Protein AF-D9R3U4-F1 (afdb_monomer_lite)

pLDDT: mean 89.49, std 8.17, range [50.75, 95.69]

Secondary structure (DSSP, 8-state):
-PPPHHHHHHHHHHHHHH---------HHHHHHHHHHHHHTT--HHHHHHHHHHHHHHHHH-

Foldseek 3Di:
DDDDPVRVVVVVVCCVPPPDDDDDDDDPVVVVVLQVVQVVVVHGSVRSVVVVVVVVVVVVVD

Organism: Lacrimispora saccharolytica (strain ATCC 35040 / DSM 2544 / NRCC 2533 / WM1) (NCBI:txid610130)

Radius of gyration: 16.14 Å; chains: 1; bounding box: 32×40×34 Å

Structure (mmCIF, N/CA/C/O backbone):
data_AF-D9R3U4-F1
#
_entry.id   AF-D9R3U4-F1
#
loop_
_atom_site.group_PDB
_atom_site.id
_atom_site.type_symbol
_atom_site.label_atom_id
_atom_site.label_alt_id
_atom_site.label_comp_id
_atom_site.label_asym_id
_atom_site.label_entity_id
_atom_site.label_seq_id
_atom_site.pdbx_PDB_ins_code
_atom_site.Cartn_x
_atom_site.Cartn_y
_atom_site.Cartn_z
_atom_site.occupancy
_atom_site.B_iso_or_equiv
_atom_site.auth_seq_id
_atom_site.auth_comp_id
_atom_site.auth_asym_id
_atom_site.auth_atom_id
_atom_site.pdbx_PDB_model_num
ATOM 1 N N . MET A 1 1 ? 8.768 16.768 -20.428 1.00 50.75 1 MET A N 1
ATOM 2 C CA . MET A 1 1 ? 8.600 18.017 -19.656 1.00 50.75 1 MET A CA 1
ATOM 3 C C . MET A 1 1 ? 9.481 17.920 -18.426 1.00 50.75 1 MET A C 1
ATOM 5 O O . MET A 1 1 ? 9.273 17.019 -17.624 1.00 50.75 1 MET A O 1
ATOM 9 N N . SER A 1 2 ? 10.503 18.766 -18.323 1.00 63.06 2 SER A N 1
ATOM 10 C CA . SER A 1 2 ? 11.400 18.810 -17.165 1.00 63.06 2 SER A CA 1
ATOM 11 C C . SER A 1 2 ? 10.695 19.584 -16.054 1.00 63.06 2 SER A C 1
ATOM 13 O O . SER A 1 2 ? 10.338 20.742 -16.262 1.00 63.06 2 SER A O 1
ATOM 15 N N . ALA A 1 3 ? 10.425 18.946 -14.915 1.00 75.62 3 ALA A N 1
ATOM 16 C CA . ALA A 1 3 ? 9.837 19.633 -13.769 1.00 75.62 3 ALA A CA 1
ATOM 17 C C . ALA A 1 3 ? 10.748 20.795 -13.343 1.00 75.62 3 ALA A C 1
ATOM 19 O O . ALA A 1 3 ? 11.970 20.633 -13.298 1.00 75.62 3 ALA A O 1
ATOM 20 N N . SER A 1 4 ? 10.170 21.961 -13.043 1.00 85.81 4 SER A N 1
ATOM 21 C CA . SER A 1 4 ? 10.970 23.093 -12.567 1.00 85.81 4 SER A CA 1
ATOM 22 C C . SER A 1 4 ? 11.567 22.780 -11.194 1.00 85.81 4 SER A C 1
ATOM 24 O O . SER A 1 4 ? 10.996 22.014 -10.411 1.00 85.81 4 SER A O 1
ATOM 26 N N . GLU A 1 5 ? 12.696 23.400 -10.854 1.00 83.38 5 GLU A N 1
ATOM 27 C CA . GLU A 1 5 ? 13.321 23.227 -9.535 1.00 83.38 5 GLU A CA 1
ATOM 28 C C . GLU A 1 5 ? 12.345 23.515 -8.382 1.00 83.38 5 GLU A C 1
ATOM 30 O O . GLU A 1 5 ? 12.371 22.850 -7.344 1.00 83.38 5 GLU A O 1
ATOM 35 N N . SER A 1 6 ? 11.428 24.464 -8.584 1.00 84.69 6 SER A N 1
ATOM 36 C CA . SER A 1 6 ? 10.364 24.794 -7.635 1.00 84.69 6 SER A CA 1
ATOM 37 C C . SER A 1 6 ? 9.369 23.644 -7.448 1.00 84.69 6 SER A C 1
ATOM 39 O O . SER A 1 6 ? 8.979 23.357 -6.316 1.00 84.69 6 SER A O 1
ATOM 41 N N . GLN A 1 7 ? 8.990 22.940 -8.521 1.00 84.69 7 GLN A N 1
ATOM 42 C CA . GLN A 1 7 ? 8.107 21.768 -8.436 1.00 84.69 7 GLN A CA 1
ATOM 43 C C . GLN A 1 7 ? 8.779 20.603 -7.702 1.00 84.69 7 GLN A C 1
ATOM 45 O O . GLN A 1 7 ? 8.142 19.928 -6.887 1.00 84.69 7 GLN A O 1
ATOM 50 N N . ILE A 1 8 ? 10.077 20.400 -7.932 1.00 85.75 8 ILE A N 1
ATOM 51 C CA . ILE A 1 8 ? 10.863 19.371 -7.241 1.00 85.75 8 ILE A CA 1
ATOM 52 C C . ILE A 1 8 ? 10.924 19.679 -5.737 1.00 85.75 8 ILE A C 1
ATOM 54 O O . ILE A 1 8 ? 10.595 18.819 -4.917 1.00 85.75 8 ILE A O 1
ATOM 58 N N . LYS A 1 9 ? 11.250 20.924 -5.357 1.00 87.31 9 LYS A N 1
ATOM 59 C CA . LYS A 1 9 ? 11.282 21.364 -3.948 1.00 87.31 9 LYS A CA 1
ATOM 60 C C . LYS A 1 9 ? 9.926 21.203 -3.259 1.00 87.31 9 LYS A C 1
ATOM 62 O O . LYS A 1 9 ? 9.875 20.711 -2.131 1.00 87.31 9 LYS A O 1
ATOM 67 N N . ALA A 1 10 ? 8.834 21.572 -3.930 1.00 87.50 10 ALA A N 1
ATOM 68 C CA . ALA A 1 10 ? 7.481 21.416 -3.397 1.00 87.50 10 ALA A CA 1
ATOM 69 C C . ALA A 1 10 ? 7.126 19.940 -3.149 1.00 87.50 10 ALA A C 1
ATOM 71 O O . ALA A 1 10 ? 6.618 19.600 -2.079 1.00 87.50 10 ALA A O 1
ATOM 72 N N . THR A 1 11 ? 7.466 19.056 -4.091 1.00 85.88 11 THR A N 1
ATOM 73 C CA . THR A 1 11 ? 7.229 17.607 -3.974 1.00 85.88 11 THR A CA 1
ATOM 74 C C . THR A 1 11 ? 7.993 17.009 -2.792 1.00 85.88 11 THR A C 1
ATOM 76 O O . THR A 1 11 ? 7.424 16.266 -1.991 1.00 85.88 11 THR A O 1
ATOM 79 N N . ILE A 1 12 ? 9.269 17.378 -2.632 1.00 86.38 12 ILE A N 1
ATOM 80 C CA . ILE A 1 12 ? 10.108 16.918 -1.515 1.00 86.38 12 ILE A CA 1
ATOM 81 C C . ILE A 1 12 ? 9.550 17.413 -0.175 1.00 86.38 12 ILE A C 1
ATOM 83 O O . ILE A 1 12 ? 9.453 16.631 0.775 1.00 86.38 12 ILE A O 1
ATOM 87 N N . LYS A 1 13 ? 9.154 18.691 -0.088 1.00 90.56 13 LYS A N 1
ATOM 88 C CA . LYS A 1 13 ? 8.573 19.270 1.131 1.00 90.56 13 LYS A CA 1
ATOM 89 C C . LYS A 1 13 ? 7.293 18.540 1.536 1.00 90.56 13 LYS A C 1
ATOM 91 O O . LYS A 1 13 ? 7.177 18.115 2.682 1.00 90.56 13 LYS A O 1
ATOM 96 N N . TYR A 1 14 ? 6.378 18.332 0.590 1.00 87.31 14 TYR A N 1
ATOM 97 C CA . TYR A 1 14 ? 5.139 17.598 0.837 1.00 87.31 14 TYR A CA 1
ATOM 98 C C . TYR A 1 14 ? 5.412 16.172 1.324 1.00 87.31 14 TYR A C 1
ATOM 100 O O . TYR A 1 14 ? 4.855 15.747 2.336 1.00 87.31 14 TYR A O 1
ATOM 108 N N . ALA A 1 15 ? 6.319 15.451 0.659 1.00 85.81 15 ALA A N 1
ATOM 109 C CA . ALA A 1 15 ? 6.680 14.098 1.061 1.00 85.81 15 ALA A CA 1
ATOM 110 C C . ALA A 1 15 ? 7.238 14.046 2.493 1.00 85.81 15 ALA A C 1
ATOM 112 O O . ALA A 1 15 ? 6.885 13.149 3.252 1.00 85.81 15 ALA A O 1
ATOM 113 N N . LYS A 1 16 ? 8.061 15.024 2.890 1.00 87.06 16 LYS A N 1
ATOM 114 C CA . LYS A 1 16 ? 8.639 15.101 4.241 1.00 87.06 16 LYS A CA 1
ATOM 115 C C . LYS A 1 16 ? 7.606 15.451 5.317 1.00 87.06 16 LYS A C 1
ATOM 117 O O . LYS A 1 16 ? 7.672 14.910 6.418 1.00 87.06 16 LYS A O 1
ATOM 122 N N . GLU A 1 17 ? 6.693 16.374 5.026 1.00 91.44 17 GLU A N 1
ATOM 123 C CA . GLU A 1 17 ? 5.742 16.904 6.014 1.00 91.44 17 GLU A CA 1
ATOM 124 C C . GLU A 1 17 ? 4.482 16.049 6.164 1.00 91.44 17 GLU A C 1
ATOM 126 O O . GLU A 1 17 ? 3.891 16.019 7.242 1.00 91.44 17 GLU A O 1
ATOM 131 N N . LYS A 1 18 ? 4.043 15.380 5.092 1.00 89.81 18 LYS A N 1
ATOM 132 C CA . LYS A 1 18 ? 2.726 14.729 5.036 1.00 89.81 18 LYS A CA 1
ATOM 133 C C . LYS A 1 18 ? 2.783 13.213 4.915 1.00 89.81 18 LYS A C 1
ATOM 135 O O . LYS A 1 18 ? 1.774 12.567 5.178 1.00 89.81 18 LYS A O 1
ATOM 140 N N . LEU A 1 19 ? 3.925 12.633 4.539 1.00 88.50 19 LEU A N 1
ATOM 141 C CA . LEU A 1 19 ? 4.044 11.190 4.337 1.00 88.50 19 LEU A CA 1
ATOM 142 C C . LEU A 1 19 ? 4.947 10.560 5.400 1.00 88.50 19 LEU A C 1
ATOM 144 O O . LEU A 1 19 ? 6.044 11.035 5.693 1.00 88.50 19 LEU A O 1
ATOM 148 N N . LYS A 1 20 ? 4.494 9.436 5.956 1.00 87.75 20 LYS A N 1
ATOM 149 C CA . LYS A 1 20 ? 5.314 8.538 6.773 1.00 87.75 20 LYS A CA 1
ATOM 150 C C . LYS A 1 20 ? 5.538 7.249 5.991 1.00 87.75 20 LYS A C 1
ATOM 152 O O . LYS A 1 20 ? 4.596 6.678 5.447 1.00 87.75 20 LYS A O 1
ATOM 157 N N . ARG A 1 21 ? 6.796 6.811 5.895 1.00 87.00 21 ARG A N 1
ATOM 158 C CA . ARG A 1 21 ? 7.159 5.547 5.244 1.00 87.00 21 ARG A CA 1
ATOM 159 C C . ARG A 1 21 ? 6.985 4.404 6.242 1.00 87.00 21 ARG A C 1
ATOM 161 O O . ARG A 1 21 ? 7.542 4.471 7.332 1.00 87.00 21 ARG A O 1
ATOM 168 N N . VAL A 1 22 ? 6.269 3.361 5.834 1.00 86.12 22 VAL A N 1
ATOM 169 C CA . VAL A 1 22 ? 6.176 2.090 6.560 1.00 86.12 22 VAL A CA 1
ATOM 170 C C . VAL A 1 22 ? 7.082 1.087 5.839 1.00 86.12 22 VAL A C 1
ATOM 172 O O . VAL A 1 22 ? 6.774 0.736 4.698 1.00 86.12 22 VAL A O 1
ATOM 175 N N . PRO A 1 23 ? 8.231 0.690 6.414 1.00 87.62 23 PRO A N 1
ATOM 176 C CA . PRO A 1 23 ? 9.041 -0.378 5.843 1.00 87.62 23 PRO A CA 1
ATOM 177 C C . PRO A 1 23 ? 8.316 -1.714 6.044 1.00 87.62 23 PRO A C 1
ATOM 179 O O . PRO A 1 23 ? 7.949 -2.059 7.165 1.00 87.62 23 PRO A O 1
ATOM 182 N N . LEU A 1 24 ? 8.083 -2.440 4.951 1.00 88.38 24 LEU A N 1
ATOM 183 C CA . LEU A 1 24 ? 7.480 -3.768 4.960 1.00 88.38 24 LEU A CA 1
ATOM 184 C C . LEU A 1 24 ? 8.340 -4.688 4.098 1.00 88.38 24 LEU A C 1
ATOM 186 O O . LEU A 1 24 ? 8.387 -4.525 2.878 1.00 88.38 24 LEU A O 1
ATOM 190 N N . ASP A 1 25 ? 8.989 -5.652 4.738 1.00 91.44 25 ASP A N 1
ATOM 191 C CA . ASP A 1 25 ? 9.765 -6.672 4.048 1.00 91.44 25 ASP A CA 1
ATOM 192 C C . ASP A 1 25 ? 8.862 -7.858 3.699 1.00 91.44 25 ASP A C 1
ATOM 194 O O . ASP A 1 25 ? 8.171 -8.414 4.553 1.00 91.44 25 ASP A O 1
ATOM 198 N N . LEU A 1 26 ? 8.862 -8.246 2.425 1.00 89.88 26 LEU A N 1
ATOM 199 C CA . LEU A 1 26 ? 8.098 -9.377 1.898 1.00 89.88 26 LEU A CA 1
ATOM 200 C C . LEU A 1 26 ? 9.044 -10.344 1.197 1.00 89.88 26 LEU A C 1
ATOM 202 O O . LEU A 1 26 ? 10.041 -9.932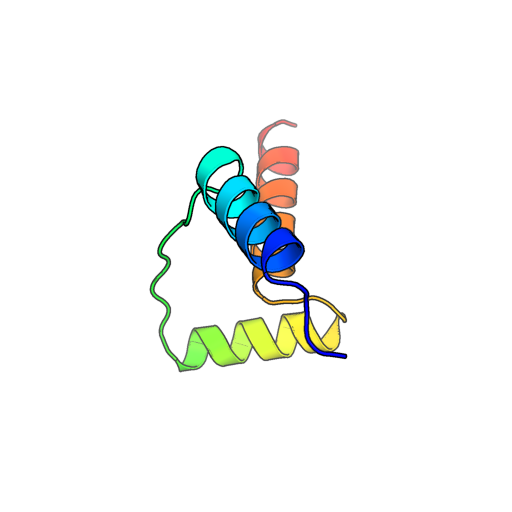 0.593 1.00 89.88 26 LEU A O 1
ATOM 206 N N . LYS A 1 27 ? 8.714 -11.638 1.194 1.00 95.25 27 LYS A N 1
ATOM 207 C CA . LYS A 1 27 ? 9.429 -12.575 0.322 1.00 95.25 27 LYS A CA 1
ATOM 208 C C . LYS A 1 27 ? 9.128 -12.213 -1.129 1.00 95.25 27 LYS A C 1
ATOM 210 O O . LYS A 1 27 ? 7.991 -11.897 -1.471 1.00 95.25 27 LYS A O 1
ATOM 215 N N . LYS A 1 28 ? 10.126 -12.331 -2.011 1.00 93.81 28 LYS A N 1
ATOM 216 C CA . LYS A 1 28 ? 9.977 -12.013 -3.447 1.00 93.81 28 LYS A CA 1
ATOM 217 C C . LYS A 1 28 ? 8.758 -12.693 -4.081 1.00 93.81 28 LYS A C 1
ATOM 219 O O . LYS A 1 28 ? 7.996 -12.045 -4.784 1.00 93.81 28 LYS A O 1
ATOM 224 N N . ALA A 1 29 ? 8.544 -13.974 -3.779 1.00 94.81 29 ALA A N 1
ATOM 225 C CA . ALA A 1 29 ? 7.402 -14.726 -4.296 1.00 94.81 29 ALA A CA 1
ATOM 226 C C . ALA A 1 29 ? 6.047 -14.166 -3.822 1.00 94.81 29 ALA A C 1
ATOM 228 O O . ALA A 1 29 ? 5.091 -14.118 -4.589 1.00 94.81 29 ALA A O 1
ATOM 229 N N . GLU A 1 30 ? 5.965 -13.719 -2.568 1.00 93.75 30 GLU A N 1
ATOM 230 C CA . GLU A 1 30 ? 4.750 -13.121 -2.008 1.00 93.75 30 GLU A CA 1
ATOM 231 C C . GLU A 1 30 ? 4.494 -11.743 -2.619 1.00 93.75 30 GLU A C 1
ATOM 233 O O . GLU A 1 30 ? 3.369 -11.442 -3.006 1.00 93.75 30 GLU A O 1
ATOM 238 N N . TYR A 1 31 ? 5.549 -10.940 -2.782 1.00 94.00 31 TYR A N 1
ATOM 239 C CA . TYR A 1 31 ? 5.468 -9.647 -3.453 1.00 94.00 31 TYR A CA 1
ATOM 240 C C . TYR A 1 31 ? 4.917 -9.774 -4.878 1.00 94.00 31 TYR A C 1
ATOM 242 O O . TYR A 1 31 ? 3.941 -9.103 -5.205 1.00 94.00 31 TYR A O 1
ATOM 250 N N . GLU A 1 32 ? 5.482 -10.659 -5.705 1.00 94.56 32 GLU A N 1
ATOM 251 C CA . GLU A 1 32 ? 5.023 -10.850 -7.090 1.00 94.56 32 GLU A CA 1
ATOM 252 C C . GLU A 1 32 ? 3.580 -11.364 -7.151 1.00 94.56 32 GLU A C 1
ATOM 254 O O . GLU A 1 32 ? 2.794 -10.918 -7.990 1.00 94.56 32 GLU A O 1
ATOM 259 N N . LYS A 1 33 ? 3.191 -12.243 -6.217 1.00 95.62 33 LYS A N 1
ATOM 260 C CA . LYS A 1 33 ? 1.808 -12.721 -6.094 1.00 95.62 33 LYS A CA 1
ATOM 261 C C . LYS A 1 33 ? 0.840 -11.568 -5.819 1.00 95.62 33 LYS A C 1
ATOM 263 O O . LYS A 1 33 ? -0.169 -11.439 -6.512 1.00 95.62 33 LYS A O 1
ATOM 268 N N . TYR A 1 34 ? 1.129 -10.734 -4.819 1.00 93.75 34 TYR A N 1
ATOM 269 C CA . TYR A 1 34 ? 0.256 -9.614 -4.454 1.00 93.75 34 TYR A CA 1
ATOM 270 C C . TYR A 1 34 ? 0.237 -8.524 -5.520 1.00 93.75 34 TYR A C 1
ATOM 272 O O . TYR A 1 34 ? -0.828 -7.994 -5.825 1.00 93.75 34 TYR A O 1
ATOM 280 N N . LYS A 1 35 ? 1.388 -8.242 -6.132 1.00 93.44 35 LYS A N 1
ATOM 281 C CA . LYS A 1 35 ? 1.512 -7.292 -7.236 1.00 93.44 35 LYS A CA 1
ATOM 282 C C . LYS A 1 35 ? 0.682 -7.727 -8.443 1.00 93.44 35 LYS A C 1
ATOM 284 O O . LYS A 1 35 ? -0.123 -6.940 -8.929 1.00 93.44 35 LYS A O 1
ATOM 289 N N . SER A 1 36 ? 0.799 -8.987 -8.863 1.00 95.44 36 SER A N 1
ATOM 290 C CA . SER A 1 36 ? 0.012 -9.532 -9.980 1.00 95.44 36 SER A CA 1
ATOM 291 C C . SER A 1 36 ? -1.490 -9.450 -9.699 1.00 95.44 36 SER A C 1
ATOM 293 O O . SER A 1 36 ? -2.279 -9.059 -10.558 1.00 95.44 36 SER A O 1
ATOM 295 N N . PHE A 1 37 ? -1.898 -9.765 -8.465 1.00 95.25 37 PHE A N 1
ATOM 296 C CA . PHE A 1 37 ? -3.291 -9.637 -8.046 1.00 95.25 37 PHE A CA 1
ATOM 297 C C . PHE A 1 37 ? -3.770 -8.181 -8.071 1.00 95.25 37 PHE A C 1
ATOM 299 O O . PHE A 1 37 ? -4.841 -7.907 -8.614 1.00 95.25 37 PHE A O 1
ATOM 306 N N . SER A 1 38 ? -2.991 -7.237 -7.532 1.00 94.62 38 SER A N 1
ATOM 307 C CA . SER A 1 38 ? -3.367 -5.821 -7.535 1.00 94.62 38 SER A CA 1
ATOM 308 C C . SER A 1 38 ? -3.452 -5.268 -8.958 1.00 94.62 38 SER A C 1
ATOM 310 O O . SER A 1 38 ? -4.426 -4.597 -9.289 1.00 94.62 38 SER A O 1
ATOM 312 N N . GLU A 1 39 ? -2.498 -5.622 -9.823 1.00 94.56 39 GLU A N 1
ATOM 313 C CA . GLU A 1 39 ? -2.468 -5.205 -11.229 1.00 94.56 39 GLU A CA 1
ATOM 314 C C . GLU A 1 39 ? -3.670 -5.750 -12.007 1.00 94.56 39 GLU A C 1
ATOM 316 O O . GLU A 1 39 ? -4.307 -4.995 -12.740 1.00 94.56 39 GLU A O 1
ATOM 321 N N . SER A 1 40 ? -4.064 -7.009 -11.772 1.00 95.62 40 SER A N 1
ATOM 322 C CA . SER A 1 40 ? -5.277 -7.593 -12.372 1.00 95.62 40 SER A CA 1
ATOM 323 C C . SER A 1 40 ? -6.566 -6.844 -12.006 1.00 95.62 40 SER A C 1
ATOM 325 O O . SER A 1 40 ? -7.561 -6.929 -12.721 1.00 95.62 40 SER A O 1
ATOM 327 N N . ARG A 1 41 ? -6.545 -6.082 -10.904 1.00 93.12 41 ARG A N 1
ATOM 328 C CA . ARG A 1 41 ? -7.652 -5.245 -10.420 1.00 93.12 41 ARG A CA 1
ATOM 329 C C . ARG A 1 41 ? -7.456 -3.755 -10.714 1.00 93.12 41 ARG A C 1
ATOM 331 O O . ARG A 1 41 ? -8.208 -2.936 -10.194 1.00 93.12 41 ARG A O 1
ATOM 338 N N . GLY A 1 42 ? -6.441 -3.388 -11.500 1.00 92.94 42 GLY A N 1
ATOM 339 C CA . GLY A 1 42 ? -6.122 -1.993 -11.816 1.00 92.94 42 GLY A CA 1
ATOM 340 C C . GLY A 1 42 ? -5.595 -1.184 -10.625 1.00 92.94 42 GLY A C 1
ATOM 341 O O . GLY A 1 42 ? -5.651 0.0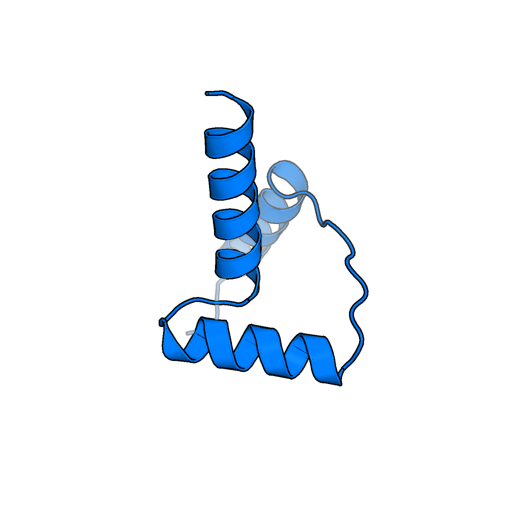44 -10.642 1.00 92.94 42 GLY A O 1
ATOM 342 N N . MET A 1 43 ? -5.094 -1.846 -9.579 1.00 92.56 43 MET A N 1
ATOM 343 C CA . MET A 1 43 ? -4.567 -1.213 -8.371 1.00 92.56 43 MET A CA 1
ATOM 344 C C . MET A 1 43 ? -3.048 -1.354 -8.268 1.00 92.56 43 MET A C 1
ATOM 346 O O . MET A 1 43 ? -2.455 -2.361 -8.645 1.00 92.56 43 MET A O 1
ATOM 350 N N . SER A 1 44 ? -2.405 -0.344 -7.680 1.00 93.00 44 SER A N 1
ATOM 351 C CA . SER A 1 44 ? -1.002 -0.457 -7.269 1.00 93.00 44 SER A CA 1
ATOM 352 C C . SER A 1 44 ? -0.868 -1.303 -6.001 1.00 93.00 44 SER A C 1
ATOM 354 O O . SER A 1 44 ? -1.768 -1.302 -5.161 1.00 93.00 44 SER A O 1
ATOM 356 N N . MET A 1 45 ? 0.297 -1.923 -5.793 1.00 91.88 45 MET A N 1
ATOM 357 C CA . MET A 1 45 ? 0.607 -2.658 -4.556 1.00 91.88 45 MET A CA 1
ATOM 358 C C . MET A 1 45 ? 0.373 -1.806 -3.295 1.00 91.88 45 MET A C 1
ATOM 360 O O . MET A 1 45 ? -0.195 -2.278 -2.314 1.00 91.88 45 MET A O 1
ATOM 364 N N . ARG A 1 46 ? 0.746 -0.516 -3.330 1.00 92.56 46 ARG A N 1
ATOM 365 C CA . ARG A 1 46 ? 0.466 0.427 -2.232 1.00 92.56 46 ARG A CA 1
ATOM 366 C C . ARG A 1 46 ? -1.036 0.579 -1.993 1.00 92.56 46 ARG A C 1
ATOM 368 O O . ARG A 1 46 ? -1.467 0.553 -0.847 1.00 92.56 46 ARG A O 1
ATOM 375 N N . GLY A 1 47 ? -1.807 0.792 -3.061 1.00 92.81 47 GLY A N 1
ATOM 376 C CA . GLY A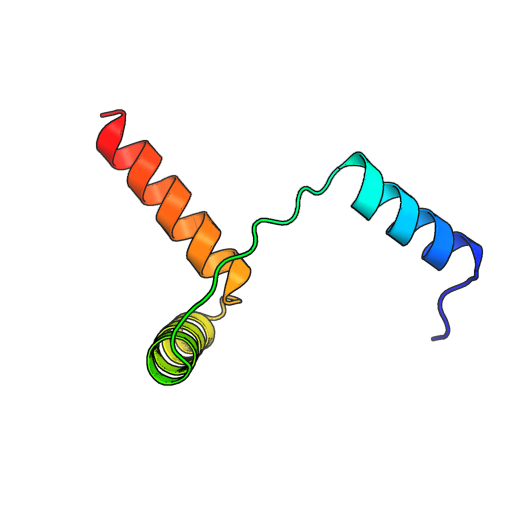 1 47 ? -3.259 0.949 -2.973 1.00 92.81 47 GLY A CA 1
ATOM 377 C C . GLY A 1 47 ? -3.928 -0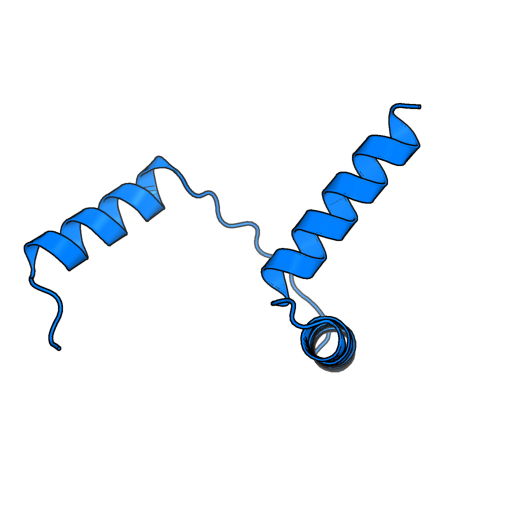.302 -2.416 1.00 92.81 47 GLY A C 1
ATOM 378 O O . GLY A 1 47 ? -4.773 -0.195 -1.537 1.00 92.81 47 GLY A O 1
ATOM 379 N N . PHE A 1 48 ? -3.468 -1.476 -2.848 1.00 94.50 48 PHE A N 1
ATOM 380 C CA . PHE A 1 48 ? -3.954 -2.757 -2.353 1.00 94.50 48 PHE A CA 1
ATOM 381 C C . PHE A 1 48 ? -3.709 -2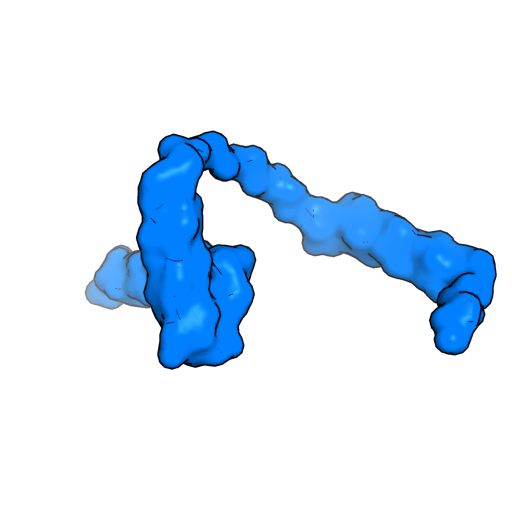.943 -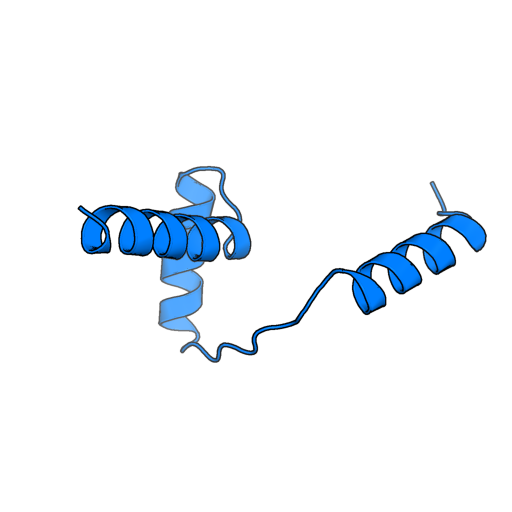0.847 1.00 94.50 48 PHE A C 1
ATOM 383 O O . PHE A 1 48 ? -4.628 -3.327 -0.130 1.00 94.50 48 PHE A O 1
ATOM 390 N N . ILE A 1 49 ? -2.512 -2.606 -0.345 1.00 93.38 49 ILE A N 1
ATOM 391 C CA . ILE A 1 49 ? -2.209 -2.674 1.097 1.00 93.38 49 ILE A CA 1
ATOM 392 C C . ILE A 1 49 ? -3.136 -1.751 1.898 1.00 93.38 49 ILE A C 1
ATOM 394 O O . ILE A 1 49 ? -3.677 -2.169 2.917 1.00 93.38 49 ILE A O 1
ATOM 398 N N . ILE A 1 50 ? -3.331 -0.508 1.444 1.00 93.00 50 ILE A N 1
ATOM 399 C CA . ILE A 1 50 ? -4.179 0.466 2.148 1.00 93.00 50 ILE A CA 1
ATOM 400 C C . ILE A 1 50 ? -5.636 0.002 2.162 1.00 93.00 50 ILE A C 1
ATOM 402 O O . ILE A 1 50 ? -6.244 -0.012 3.226 1.00 93.00 50 ILE A O 1
ATOM 406 N N . ALA A 1 51 ? -6.163 -0.449 1.021 1.00 94.25 51 ALA A N 1
ATOM 407 C CA . ALA A 1 51 ? -7.530 -0.955 0.927 1.00 94.25 51 ALA A CA 1
ATOM 408 C C . ALA A 1 51 ? -7.763 -2.150 1.865 1.00 94.25 51 ALA A C 1
ATOM 410 O O . ALA A 1 51 ? -8.761 -2.189 2.575 1.00 94.25 51 ALA A O 1
ATOM 411 N N . ALA A 1 52 ? -6.810 -3.086 1.938 1.00 94.00 52 ALA A N 1
ATOM 412 C CA . ALA A 1 52 ? -6.897 -4.221 2.854 1.00 94.00 52 ALA A CA 1
ATOM 413 C C . ALA A 1 52 ? -6.866 -3.794 4.334 1.00 94.00 52 ALA A C 1
ATOM 415 O O . ALA A 1 52 ? -7.534 -4.402 5.172 1.00 94.00 52 ALA A O 1
ATOM 416 N N . MET A 1 53 ? -6.096 -2.752 4.673 1.00 93.31 53 MET A N 1
ATOM 417 C CA . MET A 1 53 ? -6.087 -2.185 6.024 1.00 93.31 53 MET A CA 1
ATOM 418 C C . MET A 1 53 ? -7.426 -1.525 6.364 1.00 93.31 53 MET A C 1
ATOM 420 O O . MET A 1 53 ? -7.955 -1.779 7.443 1.00 93.31 53 MET A O 1
ATOM 424 N N . GLU A 1 54 ? -7.985 -0.723 5.456 1.00 95.25 54 GLU A N 1
ATOM 425 C CA . GLU A 1 54 ? -9.286 -0.066 5.634 1.00 95.25 54 GLU A CA 1
ATOM 426 C C . GLU A 1 54 ? -10.420 -1.087 5.771 1.00 95.25 54 GLU A C 1
ATOM 428 O O . GLU A 1 54 ? -11.203 -0.997 6.714 1.00 95.25 54 GLU A O 1
ATOM 433 N N . GLU A 1 55 ? -10.454 -2.109 4.911 1.00 95.44 55 GLU A N 1
ATOM 434 C CA . GLU A 1 55 ? -11.427 -3.206 4.984 1.00 95.44 55 GLU A CA 1
ATOM 435 C C . GLU A 1 55 ? -11.330 -3.950 6.322 1.00 95.44 55 GLU A C 1
ATOM 437 O O . GLU A 1 55 ? -12.341 -4.269 6.944 1.00 95.44 55 GLU A O 1
ATOM 442 N N . LYS A 1 56 ? -10.111 -4.222 6.809 1.00 95.31 56 LYS A N 1
ATOM 443 C CA . LYS A 1 56 ? -9.921 -4.853 8.122 1.00 95.31 56 LYS A CA 1
ATOM 444 C C . LYS A 1 56 ? -10.396 -3.947 9.258 1.00 95.31 56 LYS A C 1
ATOM 446 O O . LYS A 1 56 ? -11.069 -4.432 10.155 1.00 95.31 56 LYS A O 1
ATOM 451 N N . MET A 1 57 ? -10.062 -2.659 9.224 1.00 94.94 57 MET A N 1
ATOM 452 C CA . MET A 1 57 ? -10.505 -1.707 10.246 1.00 94.94 57 MET A CA 1
ATOM 453 C C . MET A 1 57 ? -12.026 -1.582 10.287 1.00 94.94 57 MET A C 1
ATOM 455 O O . MET A 1 57 ? -12.583 -1.542 11.376 1.00 94.94 57 MET A O 1
ATOM 459 N N . GLN A 1 58 ? -12.686 -1.541 9.127 1.00 95.69 58 GLN A N 1
ATOM 460 C CA . GLN A 1 58 ? -14.146 -1.494 9.032 1.00 95.69 58 GLN A CA 1
ATOM 461 C C . GLN A 1 58 ? -14.778 -2.749 9.633 1.00 95.69 58 GLN A C 1
ATOM 463 O O . GLN A 1 58 ? -15.595 -2.625 10.536 1.00 95.69 58 GLN A O 1
ATOM 468 N N . ARG A 1 59 ? -14.331 -3.943 9.217 1.00 95.44 59 ARG A N 1
ATOM 469 C CA . ARG A 1 59 ? -14.848 -5.218 9.745 1.00 95.44 59 ARG A CA 1
ATOM 470 C C . ARG A 1 59 ? -14.635 -5.402 11.247 1.00 95.44 59 ARG A C 1
ATOM 472 O O . ARG A 1 59 ? -15.455 -6.042 11.881 1.00 95.44 59 ARG A O 1
ATOM 479 N N . ASP A 1 60 ? -13.526 -4.902 11.791 1.00 93.25 60 ASP A N 1
ATOM 480 C CA . ASP A 1 60 ? -13.206 -5.038 13.219 1.00 93.25 60 ASP A CA 1
ATOM 481 C C . ASP A 1 60 ? -13.878 -3.946 14.084 1.00 93.25 60 ASP A C 1
ATOM 483 O O . ASP A 1 60 ? -13.839 -4.036 15.311 1.00 93.25 60 ASP A O 1
ATOM 487 N N . SER A 1 61 ? -14.424 -2.887 13.469 1.00 85.62 61 SER A N 1
ATOM 488 C CA . SER A 1 61 ? -15.115 -1.784 14.166 1.00 85.62 61 SER A CA 1
ATOM 489 C C . SER A 1 61 ? -16.642 -1.935 14.172 1.00 85.62 61 SER A C 1
ATOM 491 O O . SER A 1 61 ? -17.318 -1.123 14.807 1.00 85.62 61 SER A O 1
ATOM 493 N N . GLU A 1 62 ? -17.164 -2.933 13.455 1.00 61.97 62 GLU A N 1
ATOM 494 C CA . GLU A 1 62 ? -18.558 -3.400 13.490 1.00 61.97 62 GLU A CA 1
ATOM 495 C C . GLU A 1 62 ? -18.737 -4.506 14.541 1.00 61.97 62 GLU A C 1
ATOM 497 O O . GLU A 1 62 ? -19.795 -4.494 15.212 1.00 61.97 62 GLU A O 1
#

Sequence (62 aa):
MSASESQIKATIKYAKEKLKRVPLDLKKAEYEKYKSFSESRGMSMRGFIIAAMEEKMQRDSE